Protein AF-A0ABD2PQ33-F1 (afdb_monomer)

Foldseek 3Di:
DDPQWDFDDDPPNVPDPGCVPVNTGGVVPDDDDQFWDPPPVVQTATQDDDDDDDDDDDDDDDDDDPDDDDDPPRHRDPPDD

Sequence (81 aa):
VPKDHVWLEGDNKKISQDSRTYGSVPLEQVHYKAFLRIWPLHKICWLNKLPPPFPLSGSSSPMLEANNNLIPAISCEDHKD

Solvent-accessible surface area (backbone atoms only — not comparable to full-atom values): 5801 Å² total; per-residue (Å²): 121,62,87,74,37,42,78,51,76,54,91,55,72,91,77,50,89,32,27,91,76,76,42,66,43,57,48,86,76,63,85,79,76,89,51,66,39,65,71,59,75,94,56,56,30,38,57,70,80,78,81,78,78,79,79,77,82,88,79,85,84,77,91,76,79,85,78,87,80,89,75,82,90,51,55,72,72,82,81,78,128

pLDDT: mean 72.47, std 24.11, range [35.75, 97.06]

InterPro domains:
  IPR019533 Peptidase S26 [PF10502] (1-39)
  IPR019533 Peptidase S26 [cd06530] (6-30)
  IPR036286 LexA/Signal peptidase-like superfamily [SSF51306] (1-47)
  IPR052064 Mitochondrial Inner Membrane Protease Subunit 1 [PTHR12383] (1-49)

Radius of gyration: 16.82 Å; Cα contacts (8 Å, |Δi|>4): 63; chains: 1; bounding box: 38×29×37 Å

Secondary structure (DSSP, 8-state):
--TTEE----S-TTT--SHHHH--EEGGG------EE--SGGG-EE----PPP---S-----PPP---------B------

Mean predicted aligned error: 12.91 Å

Structure (mmCIF, N/CA/C/O backbone):
data_AF-A0ABD2PQ33-F1
#
_entry.id   AF-A0ABD2PQ33-F1
#
loop_
_atom_site.group_PDB
_atom_site.id
_atom_site.type_symbol
_atom_site.label_atom_id
_atom_site.label_alt_id
_atom_site.label_comp_id
_atom_site.label_asym_id
_atom_site.label_entity_id
_atom_site.label_seq_id
_atom_site.pdbx_PDB_ins_code
_atom_site.Cartn_x
_atom_site.Cartn_y
_atom_site.Cartn_z
_atom_site.occupancy
_atom_site.B_iso_or_equiv
_atom_site.auth_seq_id
_atom_site.auth_comp_id
_atom_site.auth_asym_id
_atom_site.auth_atom_id
_atom_site.pdbx_PDB_model_num
ATOM 1 N N . VAL A 1 1 ? -6.643 -8.518 13.777 1.00 87.50 1 VAL A N 1
ATOM 2 C CA . VAL A 1 1 ? -6.689 -7.061 13.520 1.00 87.50 1 VAL A CA 1
ATOM 3 C C . VAL A 1 1 ? -7.962 -6.529 14.153 1.00 87.50 1 VAL A C 1
ATOM 5 O O . VAL A 1 1 ? -8.991 -7.157 13.917 1.00 87.50 1 VAL A O 1
ATOM 8 N N . PRO A 1 2 ? -7.907 -5.496 15.011 1.00 92.00 2 PRO A N 1
ATOM 9 C CA . PRO A 1 2 ? -9.101 -4.888 15.601 1.00 92.00 2 PRO A CA 1
ATOM 10 C C . PRO A 1 2 ? -10.086 -4.400 14.532 1.00 92.00 2 PRO A C 1
ATOM 12 O O . PRO A 1 2 ? -9.714 -4.225 13.371 1.00 92.00 2 PRO A O 1
ATOM 15 N N . LYS A 1 3 ? -11.341 -4.164 14.927 1.00 92.19 3 LYS A N 1
ATOM 16 C CA . LYS A 1 3 ? -12.330 -3.544 14.037 1.00 92.19 3 LYS A CA 1
ATOM 17 C C . LYS A 1 3 ? -11.810 -2.177 13.558 1.00 92.19 3 LYS A C 1
ATOM 19 O O . LYS A 1 3 ? -11.118 -1.484 14.305 1.00 92.19 3 LYS A O 1
ATOM 24 N N . ASP A 1 4 ? -12.109 -1.829 12.309 1.00 91.38 4 ASP A N 1
ATOM 25 C CA . ASP A 1 4 ? -11.738 -0.554 11.674 1.00 91.38 4 ASP A CA 1
ATOM 26 C C . ASP A 1 4 ? -10.219 -0.304 11.592 1.00 91.38 4 ASP A C 1
ATOM 28 O O . ASP A 1 4 ? -9.763 0.825 11.430 1.00 91.38 4 ASP A O 1
ATOM 32 N N . HIS A 1 5 ? -9.422 -1.374 11.677 1.00 93.44 5 HIS A N 1
ATOM 33 C CA . HIS A 1 5 ? -7.979 -1.355 11.472 1.00 93.44 5 HIS A CA 1
ATOM 34 C C . HIS A 1 5 ? -7.575 -2.294 10.333 1.00 93.44 5 HIS A C 1
ATOM 36 O O . HIS A 1 5 ? -8.261 -3.269 10.018 1.00 93.44 5 HIS A O 1
ATOM 42 N N . VAL A 1 6 ? -6.414 -2.026 9.748 1.00 92.81 6 VAL A N 1
ATOM 43 C CA . VAL A 1 6 ? -5.764 -2.841 8.724 1.00 92.81 6 VAL A CA 1
ATOM 44 C C . VAL A 1 6 ? -4.411 -3.340 9.219 1.00 92.81 6 VAL A C 1
ATOM 46 O O . VAL A 1 6 ? -3.757 -2.719 10.058 1.00 92.81 6 VAL A O 1
ATOM 49 N N . TRP A 1 7 ? -3.998 -4.495 8.706 1.00 95.56 7 TRP A N 1
ATOM 50 C CA . TRP A 1 7 ? -2.658 -5.035 8.910 1.00 95.56 7 TRP A CA 1
ATOM 51 C C . TRP A 1 7 ? -1.871 -4.872 7.620 1.00 95.56 7 TRP A C 1
ATOM 53 O O . TRP A 1 7 ? -2.309 -5.346 6.570 1.00 95.56 7 TRP A O 1
ATOM 63 N N . LEU A 1 8 ? -0.750 -4.165 7.700 1.00 93.62 8 LEU A N 1
ATOM 64 C CA . LEU A 1 8 ? 0.095 -3.845 6.560 1.00 93.62 8 LEU A CA 1
ATOM 65 C C . LEU A 1 8 ? 1.379 -4.661 6.665 1.00 93.62 8 LEU A C 1
ATOM 67 O O . LEU A 1 8 ? 2.037 -4.649 7.702 1.00 93.62 8 LEU A O 1
ATOM 71 N N . GLU A 1 9 ? 1.745 -5.345 5.587 1.00 95.75 9 GLU A N 1
ATOM 72 C CA . GLU A 1 9 ? 3.035 -6.019 5.463 1.00 95.75 9 GLU A CA 1
ATOM 73 C C . GLU A 1 9 ? 3.697 -5.612 4.155 1.00 95.75 9 GLU A C 1
ATOM 75 O O . GLU A 1 9 ? 3.065 -5.633 3.095 1.00 95.75 9 GLU A O 1
ATOM 80 N N . GLY A 1 10 ? 4.972 -5.239 4.237 1.00 93.75 10 GLY A N 1
ATOM 81 C CA . GLY A 1 10 ? 5.775 -4.996 3.049 1.00 93.75 10 GLY A CA 1
ATOM 82 C C . GLY A 1 10 ? 6.136 -6.300 2.340 1.00 93.75 10 GLY A C 1
ATOM 83 O O . GLY A 1 10 ? 6.286 -7.359 2.951 1.00 93.75 10 GLY A O 1
ATOM 84 N N . ASP A 1 11 ? 6.356 -6.210 1.036 1.00 92.56 11 ASP A N 1
ATOM 85 C CA . ASP A 1 11 ? 6.907 -7.289 0.216 1.00 92.56 11 ASP A CA 1
ATOM 86 C C . ASP A 1 11 ? 8.334 -7.679 0.653 1.00 92.56 11 ASP A C 1
ATOM 88 O O . ASP A 1 11 ? 8.677 -8.866 0.724 1.00 92.56 11 ASP A O 1
ATOM 92 N N . ASN A 1 12 ? 9.159 -6.698 1.033 1.00 94.94 12 ASN A N 1
ATOM 93 C CA . ASN A 1 12 ? 10.501 -6.921 1.559 1.00 94.94 12 ASN A CA 1
ATOM 94 C C . ASN A 1 12 ? 10.500 -7.158 3.076 1.00 94.94 12 ASN A C 1
ATOM 96 O O . ASN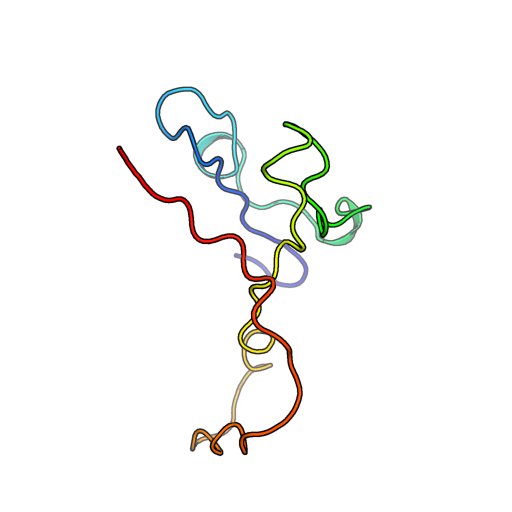 A 1 12 ? 10.862 -6.298 3.887 1.00 94.94 12 ASN A O 1
ATOM 100 N N . LYS A 1 13 ? 10.150 -8.388 3.456 1.00 93.06 13 LYS A N 1
ATOM 101 C CA . LYS A 1 13 ? 10.007 -8.816 4.856 1.00 93.06 13 LYS A CA 1
ATOM 102 C C . LYS A 1 13 ? 11.225 -8.550 5.743 1.00 93.06 13 LYS A C 1
ATOM 104 O O . LYS A 1 13 ? 11.048 -8.408 6.951 1.00 93.06 13 LYS A O 1
ATOM 109 N N . LYS A 1 14 ? 12.440 -8.520 5.184 1.00 94.94 14 LYS A N 1
ATOM 110 C CA . LYS A 1 14 ? 13.684 -8.395 5.964 1.00 94.94 14 LYS A CA 1
ATOM 111 C C . LYS A 1 14 ? 13.915 -6.988 6.508 1.00 94.94 14 LYS A C 1
ATOM 113 O O . LYS A 1 14 ? 14.512 -6.859 7.568 1.00 94.94 14 LYS A O 1
ATOM 118 N N . ILE A 1 15 ? 13.483 -5.964 5.774 1.00 95.94 15 ILE A N 1
ATOM 119 C CA . ILE A 1 15 ? 13.789 -4.560 6.099 1.00 95.94 15 ILE A CA 1
ATOM 120 C C . ILE A 1 15 ? 12.549 -3.668 6.178 1.00 95.94 15 ILE A C 1
ATOM 122 O O . ILE A 1 15 ? 12.666 -2.505 6.551 1.00 95.94 15 ILE A O 1
ATOM 126 N N . SER A 1 16 ? 11.367 -4.177 5.823 1.00 95.69 16 SER A N 1
ATOM 127 C CA . SER A 1 16 ? 10.132 -3.410 5.946 1.00 95.69 16 SER A CA 1
ATOM 128 C C . SER A 1 16 ? 9.815 -3.130 7.416 1.00 95.69 16 SER A C 1
ATOM 130 O O . SER A 1 16 ? 9.754 -4.050 8.235 1.00 95.69 16 SER A O 1
ATOM 132 N N . GLN A 1 17 ? 9.608 -1.853 7.737 1.00 96.44 17 GLN A N 1
ATOM 133 C CA . GLN A 1 17 ? 8.952 -1.433 8.968 1.00 96.44 17 GLN A CA 1
ATOM 134 C C . GLN A 1 17 ? 7.452 -1.411 8.706 1.00 96.44 17 GLN A C 1
ATOM 136 O O . GLN A 1 17 ? 6.942 -0.516 8.032 1.00 96.44 17 GLN A O 1
ATOM 141 N N . ASP A 1 18 ? 6.758 -2.420 9.211 1.00 96.88 18 ASP A N 1
ATOM 142 C CA . ASP A 1 18 ? 5.338 -2.616 8.961 1.00 96.88 18 ASP A CA 1
ATOM 143 C C . ASP A 1 18 ? 4.592 -3.041 10.237 1.00 96.88 18 ASP A C 1
ATOM 145 O O . ASP A 1 18 ? 5.117 -2.897 11.350 1.00 96.88 18 ASP A O 1
ATOM 149 N N . SER A 1 19 ? 3.364 -3.550 10.104 1.00 96.94 19 SER A N 1
ATOM 150 C CA . SER A 1 19 ? 2.530 -3.908 11.253 1.00 96.94 19 SER A CA 1
ATOM 151 C C . SER A 1 19 ? 3.150 -4.964 12.170 1.00 96.94 19 SER A C 1
ATOM 153 O O . SER A 1 19 ? 2.771 -5.037 13.339 1.00 96.94 19 SER A O 1
ATOM 155 N N . ARG A 1 20 ? 4.152 -5.726 11.711 1.00 95.81 20 ARG A N 1
ATOM 156 C CA . ARG A 1 20 ? 4.924 -6.639 12.573 1.00 95.81 20 ARG A CA 1
ATOM 157 C C . ARG A 1 20 ? 5.697 -5.892 13.664 1.00 95.81 20 ARG A C 1
ATOM 159 O O . ARG A 1 20 ? 5.956 -6.467 14.717 1.00 95.81 20 ARG A O 1
ATOM 166 N N . THR A 1 21 ? 6.045 -4.630 13.416 1.00 97.06 21 THR A N 1
ATOM 167 C CA . THR A 1 21 ? 6.826 -3.784 14.326 1.00 97.06 21 THR A CA 1
ATOM 168 C C . THR A 1 21 ? 5.942 -2.819 15.113 1.00 97.06 21 THR A C 1
ATOM 170 O O . THR A 1 21 ? 6.114 -2.700 16.322 1.00 97.06 21 THR A O 1
ATOM 173 N N . TYR A 1 22 ? 5.005 -2.125 14.454 1.00 95.44 22 TYR A N 1
ATOM 174 C CA . TYR A 1 22 ? 4.188 -1.075 15.089 1.00 95.44 22 TYR A CA 1
ATOM 175 C C . TYR A 1 22 ? 2.717 -1.458 15.323 1.00 95.44 22 TYR A C 1
ATOM 177 O O . TYR A 1 22 ? 1.964 -0.670 15.890 1.00 95.44 22 TYR A O 1
ATOM 185 N N . GLY A 1 23 ? 2.290 -2.656 14.916 1.00 96.19 23 GLY A N 1
ATOM 186 C CA . GLY A 1 23 ? 0.913 -3.127 15.072 1.00 96.19 23 GLY A CA 1
ATOM 187 C C . GLY A 1 23 ? -0.040 -2.688 13.953 1.00 96.19 23 GLY A C 1
ATOM 188 O O . GLY A 1 23 ? 0.357 -2.224 12.885 1.00 96.19 23 GLY A O 1
ATOM 189 N N . SER A 1 24 ? -1.336 -2.900 14.172 1.00 95.94 24 SER A N 1
ATOM 190 C CA . SER A 1 24 ? -2.380 -2.569 13.196 1.00 95.94 24 SER A CA 1
ATOM 191 C C . SER A 1 24 ? -2.617 -1.063 13.074 1.00 95.94 24 SER A C 1
ATOM 193 O O . SER A 1 24 ? -2.543 -0.350 14.072 1.00 95.94 24 SER A O 1
ATOM 195 N N . VAL A 1 25 ? -2.997 -0.605 11.882 1.00 93.94 25 VAL A N 1
ATOM 196 C CA . VAL A 1 25 ? -3.191 0.816 11.549 1.00 93.94 25 VAL A CA 1
ATOM 197 C C . VAL A 1 25 ? -4.685 1.123 11.384 1.00 93.94 25 VAL A C 1
ATOM 199 O O . VAL A 1 25 ? -5.364 0.343 10.718 1.00 93.94 25 VAL A O 1
ATOM 202 N N . PRO A 1 26 ? -5.230 2.213 11.952 1.00 95.06 26 PRO A N 1
ATOM 203 C CA . PRO A 1 26 ? -6.604 2.644 11.697 1.00 95.06 26 PRO A CA 1
ATOM 204 C C . PRO A 1 26 ? -6.897 2.827 10.202 1.00 95.06 26 PRO A C 1
ATOM 206 O O . PRO A 1 26 ? -6.095 3.411 9.471 1.00 95.06 26 PRO A O 1
ATOM 209 N N . LEU A 1 27 ? -8.069 2.378 9.745 1.00 93.38 27 LEU A N 1
ATOM 210 C CA . LEU A 1 27 ? -8.470 2.471 8.336 1.00 93.38 27 LEU A CA 1
ATOM 211 C C . LEU A 1 27 ? -8.550 3.930 7.845 1.00 93.38 27 LEU A C 1
ATOM 213 O O . LEU A 1 27 ? -8.287 4.193 6.676 1.00 93.38 27 LEU A O 1
ATOM 217 N N . GLU A 1 28 ? -8.832 4.880 8.739 1.00 94.19 28 GLU A N 1
ATOM 218 C CA . GLU A 1 28 ? -8.877 6.322 8.447 1.00 94.19 28 GLU A CA 1
ATOM 219 C C . GLU A 1 28 ? -7.542 6.894 7.939 1.00 94.19 28 GLU A C 1
ATOM 221 O O . GLU A 1 28 ? -7.534 7.906 7.241 1.00 94.19 28 GLU A O 1
ATOM 226 N N . GLN A 1 29 ? -6.411 6.244 8.248 1.00 92.62 29 GLN A N 1
ATOM 227 C CA . GLN A 1 29 ? -5.083 6.662 7.775 1.00 92.62 29 GLN A CA 1
ATOM 228 C C . GLN A 1 29 ? -4.765 6.157 6.356 1.00 92.62 29 GLN A C 1
ATOM 230 O O . GLN A 1 29 ? -3.730 6.500 5.780 1.00 92.62 29 GLN A O 1
ATOM 235 N N . VAL A 1 30 ? -5.636 5.330 5.770 1.00 92.25 30 VAL A N 1
ATOM 236 C CA . VAL A 1 30 ? -5.461 4.794 4.418 1.00 92.25 30 VAL A CA 1
ATOM 237 C C . VAL A 1 30 ? -6.102 5.744 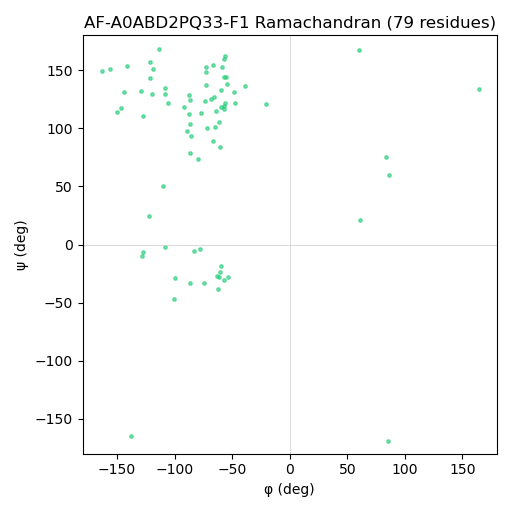3.410 1.00 92.25 30 VAL A C 1
ATOM 239 O O . VAL A 1 30 ? -7.300 5.692 3.151 1.00 92.25 30 VAL A O 1
ATOM 242 N N . HIS A 1 31 ? -5.289 6.606 2.802 1.00 91.19 31 HIS A N 1
ATOM 243 C CA . HIS A 1 31 ? -5.784 7.605 1.848 1.00 91.19 31 HIS A CA 1
ATOM 244 C C . HIS A 1 31 ? -5.892 7.095 0.405 1.00 91.19 31 HIS A C 1
ATOM 246 O O . HIS A 1 31 ? -6.774 7.521 -0.337 1.00 91.19 31 HIS A O 1
ATOM 252 N N . TYR A 1 32 ? -4.996 6.198 -0.015 1.00 91.31 32 TYR A N 1
ATOM 253 C CA . TYR A 1 32 ? -4.862 5.804 -1.418 1.00 91.31 32 TYR A CA 1
ATOM 254 C C . TYR A 1 32 ? -4.589 4.307 -1.569 1.00 91.31 32 TYR A C 1
ATOM 256 O O . TYR A 1 32 ? -3.987 3.675 -0.702 1.00 91.31 32 TYR A O 1
ATOM 264 N N . LYS A 1 33 ? -4.986 3.753 -2.719 1.00 86.75 33 LYS A N 1
ATOM 265 C CA . LYS A 1 33 ? -4.685 2.381 -3.139 1.00 86.75 33 LYS A CA 1
ATOM 266 C C . LYS A 1 33 ? -3.898 2.415 -4.445 1.00 86.75 33 LYS A C 1
ATOM 268 O O . LYS A 1 33 ? -4.337 3.039 -5.406 1.00 86.75 33 LYS A O 1
ATOM 273 N N . ALA A 1 34 ? -2.773 1.708 -4.504 1.00 89.12 34 ALA A N 1
ATOM 274 C CA . ALA A 1 34 ? -2.060 1.498 -5.760 1.00 89.12 34 ALA A CA 1
ATOM 275 C C . ALA A 1 34 ? -2.889 0.591 -6.687 1.00 89.12 34 ALA A C 1
ATOM 277 O O . ALA A 1 34 ? -3.281 -0.509 -6.296 1.00 89.12 34 ALA A O 1
ATOM 278 N N . PHE A 1 35 ? -3.167 1.057 -7.906 1.00 87.25 35 PHE A N 1
ATOM 279 C CA . PHE A 1 35 ? -4.022 0.352 -8.872 1.00 87.25 35 PHE A CA 1
ATOM 280 C C . PHE A 1 35 ? -3.386 0.184 -10.260 1.00 87.25 35 PHE A C 1
ATOM 282 O O . PHE A 1 35 ? -3.918 -0.555 -11.083 1.00 87.25 35 PHE A O 1
ATOM 289 N N . LEU A 1 36 ? -2.254 0.838 -10.536 1.00 89.56 36 LEU A N 1
ATOM 290 C CA . LEU A 1 36 ? -1.578 0.804 -11.832 1.00 89.56 36 LEU A CA 1
ATOM 291 C C . LEU A 1 36 ? -0.059 0.838 -11.635 1.00 89.56 36 LEU A C 1
ATOM 293 O O . LEU A 1 36 ? 0.464 1.699 -10.927 1.00 89.56 36 LEU A O 1
ATOM 297 N N . ARG A 1 37 ? 0.650 -0.075 -12.299 1.00 89.94 37 ARG A N 1
ATOM 298 C CA . ARG A 1 37 ? 2.099 -0.013 -12.498 1.00 89.94 37 ARG A CA 1
ATOM 299 C C . ARG A 1 37 ? 2.352 0.710 -1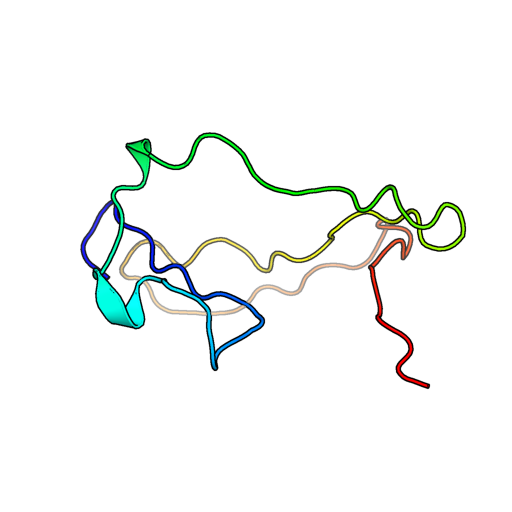3.817 1.00 89.94 37 ARG A C 1
ATOM 301 O O . ARG A 1 37 ? 1.912 0.226 -14.850 1.00 89.94 37 ARG A O 1
ATOM 308 N N . ILE A 1 38 ? 3.036 1.856 -13.786 1.00 93.25 38 ILE A N 1
ATOM 309 C CA . ILE A 1 38 ? 3.358 2.651 -14.993 1.00 93.25 38 ILE A CA 1
ATOM 310 C C . ILE A 1 38 ? 4.802 2.412 -15.468 1.00 93.25 38 ILE A C 1
ATOM 312 O O . ILE A 1 38 ? 5.102 2.522 -16.653 1.00 93.25 38 ILE A O 1
ATOM 316 N N . TRP A 1 39 ? 5.716 2.080 -14.557 1.00 92.25 39 TRP A N 1
ATOM 317 C CA . TRP A 1 39 ? 7.128 1.883 -14.880 1.00 92.25 39 TRP A CA 1
ATOM 318 C C . TRP A 1 39 ? 7.596 0.468 -14.502 1.00 92.25 39 TRP A C 1
ATOM 320 O O . TRP A 1 39 ? 7.173 -0.041 -13.459 1.00 92.25 39 TRP A O 1
ATOM 330 N N . PRO A 1 40 ? 8.485 -0.161 -15.299 1.00 92.50 40 PRO A N 1
ATOM 331 C CA . PRO A 1 40 ? 9.005 0.301 -16.596 1.00 92.50 40 PRO A CA 1
ATOM 332 C C . PRO A 1 40 ? 7.935 0.339 -17.696 1.00 92.50 40 PRO A C 1
ATOM 334 O O . PRO A 1 4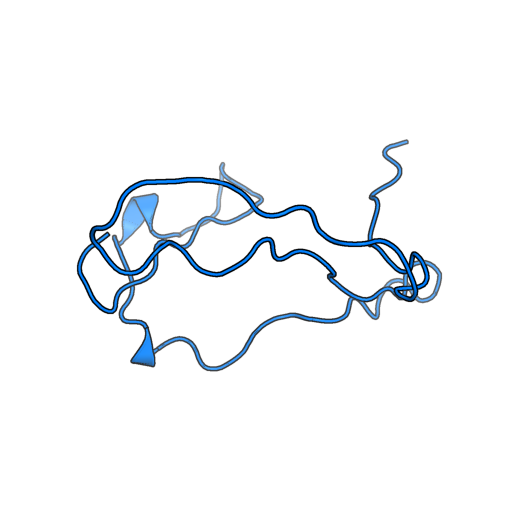0 ? 6.963 -0.402 -17.612 1.00 92.50 40 PRO A O 1
ATOM 337 N N . LEU A 1 41 ? 8.101 1.192 -18.723 1.00 90.12 41 LEU A N 1
ATOM 338 C CA . LEU A 1 41 ? 7.059 1.427 -19.748 1.00 90.12 41 LEU A CA 1
ATOM 339 C C . LEU A 1 41 ? 6.606 0.144 -20.471 1.00 90.12 41 LEU A C 1
ATOM 341 O O . LEU A 1 41 ? 5.448 0.024 -20.850 1.00 90.12 41 LEU A O 1
ATOM 345 N N . HIS A 1 42 ? 7.493 -0.845 -20.615 1.00 90.31 42 HIS A N 1
ATOM 346 C CA . HIS A 1 42 ? 7.166 -2.151 -21.203 1.00 90.31 42 HIS A CA 1
ATOM 347 C C . HIS A 1 42 ? 6.410 -3.095 -20.243 1.00 90.31 42 HIS A C 1
ATOM 349 O O . HIS A 1 42 ? 6.039 -4.196 -20.636 1.00 90.31 42 HIS A O 1
ATOM 355 N N . LYS A 1 43 ? 6.191 -2.691 -18.984 1.00 86.25 43 LYS A N 1
ATOM 356 C CA . LYS A 1 43 ? 5.449 -3.429 -17.944 1.00 86.25 43 LYS A CA 1
ATOM 357 C C . LYS A 1 43 ? 4.271 -2.617 -17.386 1.00 86.25 43 LYS A C 1
ATOM 359 O O . LYS A 1 43 ? 3.865 -2.861 -16.243 1.00 86.25 43 LYS A O 1
ATOM 364 N N . ILE A 1 44 ? 3.737 -1.661 -18.160 1.00 92.31 44 ILE A N 1
ATOM 365 C CA . ILE A 1 44 ? 2.519 -0.932 -17.781 1.00 92.31 44 ILE A CA 1
ATOM 366 C C . ILE A 1 44 ? 1.372 -1.937 -17.628 1.00 92.31 44 ILE A C 1
ATOM 368 O O . ILE A 1 44 ? 1.023 -2.624 -18.585 1.00 92.31 44 ILE A O 1
ATOM 372 N N . CYS A 1 45 ? 0.793 -2.042 -16.433 1.00 84.31 45 CYS A N 1
ATOM 373 C CA . CYS A 1 45 ? -0.321 -2.956 -16.162 1.00 84.31 45 CYS A CA 1
ATOM 374 C C . CYS A 1 45 ? -1.152 -2.499 -14.964 1.00 84.31 45 CYS A C 1
ATOM 376 O O . CYS A 1 45 ? -0.640 -1.874 -14.033 1.00 84.31 45 CYS A O 1
ATOM 378 N N . TRP A 1 46 ? -2.441 -2.840 -14.974 1.00 87.44 46 TRP A N 1
ATOM 379 C CA . TRP A 1 46 ? -3.319 -2.635 -13.828 1.00 87.44 46 TRP A CA 1
ATOM 380 C C . TRP A 1 46 ? -2.987 -3.644 -12.722 1.00 87.44 46 TRP A C 1
ATOM 382 O O . TRP A 1 46 ? -2.774 -4.831 -12.975 1.00 87.44 46 TRP A O 1
ATOM 392 N N . LEU A 1 47 ? -2.946 -3.177 -11.475 1.00 84.75 47 LEU A N 1
ATOM 393 C CA . LEU A 1 47 ? -2.735 -4.021 -10.300 1.00 84.75 47 LEU A CA 1
ATOM 394 C C . LEU A 1 47 ? -4.057 -4.713 -9.943 1.00 84.75 47 LEU A C 1
ATOM 396 O O . LEU A 1 47 ? -4.750 -4.353 -8.989 1.00 84.75 47 LEU A O 1
ATOM 400 N N . ASN A 1 48 ? -4.424 -5.708 -10.749 1.00 68.62 48 ASN A N 1
ATOM 401 C CA . ASN A 1 48 ? -5.658 -6.464 -10.588 1.00 68.62 48 ASN A CA 1
ATOM 402 C C . ASN A 1 48 ? -5.446 -7.614 -9.609 1.00 68.62 48 ASN A C 1
ATOM 404 O O . ASN A 1 48 ? -5.093 -8.714 -10.020 1.00 68.62 48 ASN A O 1
ATOM 408 N N . LYS A 1 49 ? -5.737 -7.394 -8.327 1.00 59.22 49 LYS A N 1
ATOM 409 C CA . LYS A 1 49 ? -6.222 -8.462 -7.441 1.00 59.22 49 LYS A CA 1
ATOM 410 C C . LYS A 1 49 ? -7.192 -7.869 -6.441 1.00 59.22 49 LYS A C 1
ATOM 412 O O . LYS A 1 49 ? -6.766 -7.065 -5.623 1.00 59.22 49 LYS A O 1
ATOM 417 N N . LEU A 1 50 ? -8.449 -8.302 -6.472 1.00 53.19 50 LEU A N 1
ATOM 418 C CA . LEU A 1 50 ? -9.218 -8.540 -5.251 1.00 53.19 50 LEU A CA 1
ATOM 419 C C . LEU A 1 50 ? -10.244 -9.659 -5.506 1.00 53.19 50 LEU A C 1
ATOM 421 O O . LEU A 1 50 ? -11.187 -9.440 -6.264 1.00 53.19 50 LEU A O 1
ATOM 425 N N . PRO A 1 51 ? -10.120 -10.835 -4.861 1.00 47.75 51 PRO A N 1
ATOM 426 C CA . PRO A 1 51 ? -11.305 -11.493 -4.322 1.00 47.75 51 PRO A CA 1
ATOM 427 C C . PRO A 1 51 ? -12.004 -10.557 -3.306 1.00 47.75 51 PRO A C 1
ATOM 429 O O . PRO A 1 51 ? -11.342 -9.681 -2.738 1.00 47.75 51 PRO A O 1
ATOM 432 N N . PRO A 1 52 ? -13.330 -10.695 -3.117 1.00 43.66 52 PRO A N 1
ATOM 433 C CA . PRO A 1 52 ? -14.174 -9.741 -2.395 1.00 43.66 52 PRO A CA 1
ATOM 434 C C . PRO A 1 52 ? -13.721 -9.462 -0.950 1.00 43.66 52 PRO A C 1
ATOM 436 O O . PRO A 1 52 ? -12.991 -10.265 -0.361 1.00 43.66 52 PRO A O 1
ATOM 439 N N . PRO A 1 53 ? -14.155 -8.320 -0.372 1.00 50.97 53 PRO A N 1
ATOM 440 C CA . PRO A 1 53 ? -13.824 -7.938 0.999 1.00 50.97 53 PRO A CA 1
ATOM 441 C C . PRO A 1 53 ? -14.226 -9.044 1.981 1.00 50.97 53 PRO A C 1
ATOM 443 O O . PRO A 1 53 ? -15.238 -9.713 1.775 1.00 50.97 53 PRO A O 1
ATOM 446 N N . PHE A 1 54 ? -13.417 -9.233 3.032 1.00 48.97 54 PHE A N 1
ATOM 447 C CA . PHE A 1 54 ? -13.676 -10.184 4.118 1.00 48.97 54 PHE A CA 1
ATOM 448 C C . PHE A 1 54 ? -15.167 -10.208 4.492 1.00 48.97 54 PHE A C 1
ATOM 450 O O . PHE A 1 54 ? -15.769 -9.135 4.601 1.00 48.97 54 PHE A O 1
ATOM 457 N N . PRO A 1 55 ? -15.767 -11.395 4.708 1.00 45.47 55 PRO A N 1
ATOM 458 C CA . PRO A 1 55 ? -17.168 -11.483 5.083 1.00 45.47 55 PRO A CA 1
ATOM 459 C C . PRO A 1 55 ? -17.386 -10.676 6.362 1.00 45.47 55 PRO A C 1
ATOM 461 O O . PRO A 1 55 ? -16.779 -10.957 7.399 1.00 45.47 55 PRO A O 1
ATOM 464 N N . LEU A 1 56 ? -18.247 -9.658 6.279 1.00 47.56 56 LEU A N 1
ATOM 465 C CA . LEU A 1 56 ? -18.803 -9.025 7.465 1.00 47.56 56 LEU A CA 1
ATOM 466 C C . LEU A 1 56 ? -19.471 -10.141 8.274 1.00 47.56 56 LEU A C 1
ATOM 468 O O . LEU A 1 56 ? -20.287 -10.897 7.755 1.00 47.56 56 LEU A O 1
ATOM 472 N N . SER A 1 57 ? -19.002 -10.286 9.508 1.00 47.53 57 SER A N 1
ATOM 473 C CA . SER A 1 57 ? -19.343 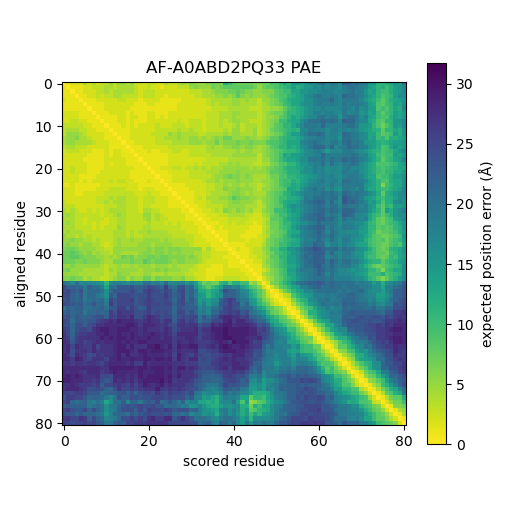-11.306 10.497 1.00 47.53 57 SER A CA 1
ATOM 474 C C . SER A 1 57 ? -20.685 -12.028 10.292 1.00 47.53 57 SER A C 1
ATOM 476 O O . SER A 1 57 ? -21.743 -11.417 10.405 1.00 47.53 57 SER A O 1
ATOM 478 N N . GLY A 1 58 ? -20.616 -13.355 10.155 1.00 43.59 58 GLY A N 1
ATOM 479 C CA . GLY A 1 58 ? -21.659 -14.263 10.633 1.00 43.59 58 GLY A CA 1
ATOM 480 C C . GLY A 1 58 ? -22.865 -14.483 9.722 1.00 43.59 58 GLY A C 1
ATOM 481 O O . GLY A 1 58 ? -23.964 -14.063 10.051 1.00 43.59 58 GLY A O 1
ATOM 482 N N . SER A 1 59 ? -22.706 -15.260 8.652 1.00 36.75 59 SER A N 1
ATOM 483 C CA . SER A 1 59 ? -23.686 -16.298 8.288 1.00 36.75 59 SER A CA 1
ATOM 484 C C . SER A 1 59 ? -23.068 -17.295 7.298 1.00 36.75 59 SER A C 1
ATOM 486 O O . SER A 1 59 ? -22.120 -16.992 6.579 1.00 36.75 59 SER A O 1
ATOM 488 N N . SER A 1 60 ? -23.538 -18.532 7.369 1.00 39.78 60 SER A N 1
ATOM 489 C CA . SER A 1 60 ? -23.009 -19.748 6.749 1.00 39.78 60 SER A CA 1
ATOM 490 C C . SER A 1 60 ? -23.235 -19.859 5.229 1.00 39.78 60 SER A C 1
ATOM 492 O O . SER A 1 60 ? -24.388 -19.956 4.825 1.00 39.78 60 SER A O 1
ATOM 494 N N . SER A 1 61 ? -22.143 -20.020 4.460 1.00 40.09 61 SER A N 1
ATOM 495 C CA . SER A 1 61 ? -22.032 -20.672 3.122 1.00 40.09 61 SER A CA 1
ATOM 496 C C . SER A 1 61 ? -22.853 -20.112 1.934 1.00 40.09 61 SER A C 1
ATOM 498 O O . SER A 1 61 ? -23.832 -19.408 2.144 1.00 40.09 61 SER A O 1
ATOM 500 N N . PRO A 1 62 ? -22.582 -20.516 0.667 1.00 42.50 62 PRO A N 1
ATOM 501 C CA . PRO A 1 62 ? -21.352 -20.990 0.016 1.00 42.50 62 PRO A CA 1
ATOM 502 C C . PRO A 1 62 ? -20.854 -20.000 -1.070 1.00 42.50 62 PRO A C 1
ATOM 504 O O . PRO A 1 62 ? -21.552 -19.071 -1.467 1.00 42.50 62 PRO A O 1
ATOM 507 N N . MET A 1 63 ? -19.627 -20.197 -1.564 1.00 40.44 63 MET A N 1
ATOM 508 C CA . MET A 1 63 ? -19.073 -19.446 -2.699 1.00 40.44 63 MET A CA 1
ATOM 509 C C . MET A 1 63 ? -19.961 -19.590 -3.943 1.00 40.44 63 MET A C 1
ATOM 511 O O . MET A 1 63 ? -20.088 -20.688 -4.478 1.00 40.44 63 MET A O 1
ATOM 515 N N . LEU A 1 64 ? -20.534 -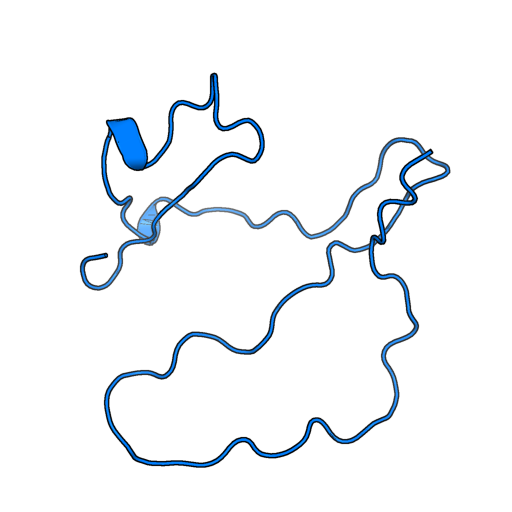18.482 -4.417 1.00 36.25 64 LEU A N 1
ATOM 516 C CA . LEU A 1 64 ? -21.148 -18.406 -5.739 1.00 36.25 64 LEU A CA 1
ATOM 517 C C . LEU A 1 64 ? -20.070 -18.044 -6.763 1.00 36.25 64 LEU A C 1
ATOM 519 O O . LEU A 1 64 ? -19.338 -17.065 -6.603 1.00 36.25 64 LEU A O 1
ATOM 523 N N . GLU A 1 65 ? -19.960 -18.908 -7.767 1.00 35.75 65 GLU A N 1
ATOM 524 C CA . GLU A 1 65 ? -19.033 -18.852 -8.890 1.00 35.75 65 GLU A CA 1
ATOM 525 C C . GLU A 1 65 ? -19.020 -17.473 -9.554 1.00 35.75 65 GLU A C 1
ATOM 527 O O . GLU A 1 65 ? -20.061 -16.917 -9.906 1.00 35.75 65 GLU A O 1
ATOM 532 N N . ALA A 1 66 ? -17.813 -16.947 -9.772 1.00 39.91 66 ALA A N 1
ATOM 533 C CA . ALA A 1 66 ? -17.597 -15.840 -10.686 1.00 39.91 66 ALA A CA 1
ATOM 534 C C . ALA 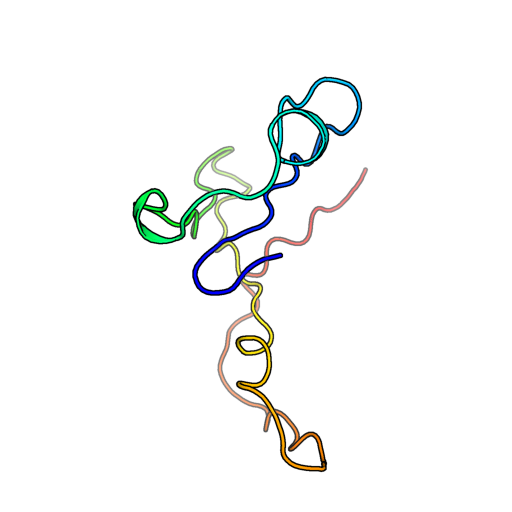A 1 66 ? -17.933 -16.332 -12.099 1.00 39.91 66 ALA A C 1
ATOM 536 O O . ALA A 1 66 ? -17.164 -17.055 -12.733 1.00 39.91 66 ALA A O 1
ATOM 537 N N . ASN A 1 67 ? -19.119 -15.974 -12.570 1.00 36.78 67 ASN A N 1
ATOM 538 C CA . ASN A 1 67 ? -19.553 -16.210 -13.928 1.00 36.78 67 ASN A CA 1
ATOM 539 C C . ASN A 1 67 ? -18.665 -15.418 -14.898 1.00 36.78 67 ASN A C 1
ATOM 541 O O . ASN A 1 67 ? -18.629 -14.189 -14.915 1.00 36.78 67 ASN A O 1
ATOM 545 N N . ASN A 1 68 ? -17.936 -16.190 -15.701 1.00 50.16 68 ASN A N 1
ATOM 546 C CA . ASN A 1 68 ? -17.110 -15.766 -16.816 1.00 50.16 68 ASN A CA 1
ATOM 547 C C . ASN A 1 68 ? -17.856 -14.789 -17.730 1.00 50.16 68 ASN A C 1
ATOM 549 O O . ASN A 1 68 ? -18.891 -15.144 -18.294 1.00 50.16 68 ASN A O 1
ATOM 553 N N . ASN A 1 69 ? -17.302 -13.589 -17.904 1.00 45.34 69 ASN A N 1
ATOM 554 C CA . ASN A 1 69 ? -16.956 -12.985 -19.196 1.00 45.34 69 ASN A CA 1
ATOM 555 C C . ASN A 1 69 ? -16.721 -11.478 -19.011 1.00 45.34 69 ASN A C 1
ATOM 557 O O . ASN A 1 69 ? -17.546 -10.785 -18.426 1.00 45.34 69 ASN A O 1
ATOM 561 N N . LEU A 1 70 ? -15.625 -10.986 -19.605 1.00 37.47 70 LEU A N 1
ATOM 562 C CA . LEU A 1 70 ? -15.219 -9.574 -19.732 1.00 37.47 70 LEU A CA 1
ATOM 563 C C . LEU A 1 70 ? -14.417 -8.969 -18.566 1.00 37.47 70 LEU A C 1
ATOM 565 O O . LEU A 1 70 ? -14.759 -7.915 -18.041 1.00 37.47 70 LEU A O 1
ATOM 569 N N . ILE A 1 71 ? -13.253 -9.544 -18.258 1.00 41.34 71 ILE A N 1
ATOM 570 C CA . ILE A 1 71 ? -12.100 -8.715 -17.874 1.00 41.34 71 ILE A CA 1
ATOM 571 C C . ILE A 1 71 ? -10.937 -9.147 -18.770 1.00 41.34 71 ILE A C 1
ATOM 573 O O . ILE A 1 71 ? -10.480 -10.283 -18.634 1.00 41.34 71 ILE A O 1
ATOM 577 N N . PRO A 1 72 ? -10.476 -8.315 -19.726 1.00 36.41 72 PRO A N 1
ATOM 578 C CA . PRO A 1 72 ? -9.282 -8.651 -20.481 1.00 36.41 72 PRO A CA 1
ATOM 579 C C . PRO A 1 72 ? -8.130 -8.783 -19.484 1.00 36.41 72 PRO A C 1
ATOM 581 O O . PRO A 1 72 ? -7.973 -7.957 -18.583 1.00 36.41 72 PRO A O 1
ATOM 584 N N . ALA 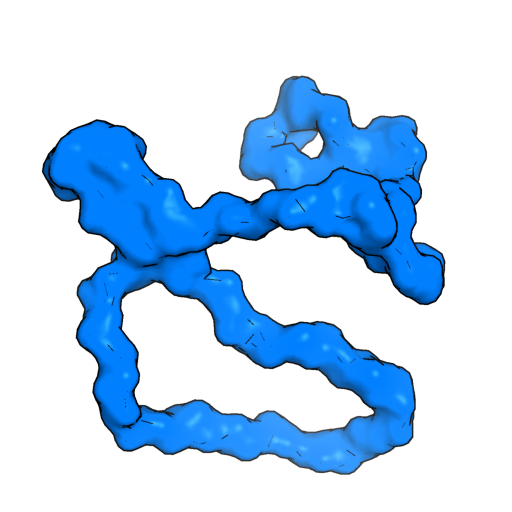A 1 73 ? -7.366 -9.861 -19.623 1.00 39.16 73 ALA A N 1
ATOM 585 C CA . ALA A 1 73 ? -6.193 -10.172 -18.828 1.00 39.16 73 AL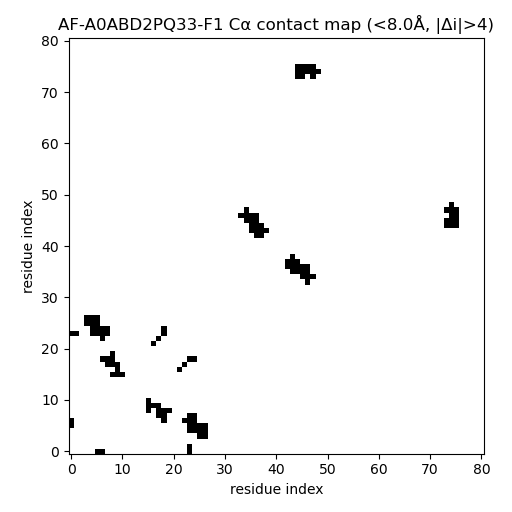A A CA 1
ATOM 586 C C . ALA A 1 73 ? -5.125 -9.075 -18.992 1.00 39.16 73 ALA A C 1
ATOM 588 O O . ALA A 1 73 ? -4.208 -9.184 -19.794 1.00 39.16 73 ALA A O 1
ATOM 589 N N . ILE A 1 74 ? -5.253 -7.995 -18.227 1.00 43.53 74 ILE A N 1
ATOM 590 C CA . ILE A 1 74 ? -4.182 -7.032 -17.944 1.00 43.53 74 ILE A CA 1
ATOM 591 C C . ILE A 1 74 ? -3.813 -7.203 -16.469 1.00 43.53 74 ILE A C 1
ATOM 593 O O . ILE A 1 74 ? -3.844 -6.273 -15.671 1.00 43.53 74 ILE A O 1
ATOM 597 N N . SER A 1 75 ? -3.574 -8.455 -16.082 1.00 47.22 75 SER A N 1
ATOM 598 C CA . SER A 1 75 ? -3.131 -8.814 -14.741 1.00 47.22 75 SER A CA 1
ATOM 599 C C . SER A 1 75 ? -1.612 -8.741 -14.719 1.00 47.22 75 SER A C 1
ATOM 601 O O . SER A 1 75 ? -0.959 -9.295 -15.602 1.00 47.22 75 SER A O 1
ATOM 603 N N . CYS A 1 76 ? -1.038 -8.035 -13.744 1.00 55.41 76 CYS A N 1
ATOM 604 C CA . CYS A 1 76 ? 0.404 -8.042 -13.535 1.00 55.41 76 CYS A CA 1
ATOM 605 C C . CYS A 1 76 ? 0.842 -9.444 -13.069 1.00 55.41 76 CYS A C 1
ATOM 607 O O . CYS A 1 76 ? 0.870 -9.739 -11.874 1.00 55.41 76 CYS A O 1
ATOM 609 N N . GLU A 1 77 ? 1.160 -10.319 -14.016 1.00 54.28 77 GLU A N 1
ATOM 610 C CA . GLU A 1 77 ? 1.907 -11.545 -13.766 1.00 54.28 77 GLU A CA 1
ATOM 611 C C . GLU A 1 77 ? 3.392 -11.198 -13.877 1.00 54.28 77 GLU A C 1
ATOM 613 O O . GLU A 1 77 ? 3.885 -10.805 -14.936 1.00 54.28 77 GLU A O 1
ATOM 618 N N . ASP A 1 78 ? 4.108 -11.257 -12.754 1.00 48.75 78 ASP A N 1
ATOM 619 C CA . ASP A 1 78 ? 5.560 -11.130 -12.769 1.00 48.75 78 ASP A CA 1
ATOM 620 C C . ASP A 1 78 ? 6.139 -12.414 -13.370 1.00 48.75 78 ASP A C 1
ATOM 622 O O . ASP A 1 78 ? 6.244 -13.443 -12.700 1.00 48.75 78 ASP A O 1
ATOM 626 N N . HIS A 1 79 ? 6.502 -12.351 -14.652 1.00 43.06 79 HIS A N 1
ATOM 627 C CA . HIS A 1 79 ? 7.394 -13.327 -15.266 1.00 43.06 79 HIS A CA 1
ATOM 628 C C . HIS A 1 79 ? 8.730 -13.239 -14.513 1.00 43.06 79 HIS A C 1
ATOM 630 O O . HIS A 1 79 ? 9.440 -12.235 -14.610 1.00 43.06 79 HIS A O 1
ATOM 636 N N . LYS A 1 80 ? 9.001 -14.234 -13.665 1.00 37.69 80 LYS A N 1
ATOM 637 C CA . LYS A 1 80 ? 10.316 -14.443 -13.059 1.00 37.69 80 LYS A CA 1
ATOM 638 C C . LYS A 1 80 ? 11.206 -15.072 -14.124 1.00 37.69 80 LYS A C 1
ATOM 640 O O . LYS A 1 80 ? 10.936 -16.204 -14.514 1.00 37.69 80 LYS A O 1
ATOM 645 N N . ASP A 1 81 ? 12.214 -14.329 -14.563 1.00 39.94 81 ASP A N 1
ATOM 646 C CA . ASP A 1 81 ? 13.421 -14.911 -15.159 1.00 39.94 81 ASP A CA 1
ATOM 647 C C . ASP A 1 81 ? 14.220 -15.673 -14.085 1.00 39.94 81 ASP A C 1
ATOM 649 O O . ASP A 1 81 ? 14.222 -15.218 -12.910 1.00 39.94 81 ASP A O 1
#

Organism: NCBI:txid1844966